Protein AF-A0A970WSG0-F1 (afdb_monomer_lite)

Radius of gyration: 10.82 Å; chains: 1; bounding box: 21×22×28 Å

Structure (mmCIF, N/CA/C/O backbone):
data_AF-A0A970WSG0-F1
#
_entry.id   AF-A0A970WSG0-F1
#
loop_
_atom_site.group_PDB
_atom_site.id
_atom_site.type_symbol
_atom_site.label_atom_id
_atom_site.label_alt_id
_atom_site.label_comp_id
_atom_site.label_asym_id
_atom_site.label_entity_id
_atom_site.label_seq_id
_atom_site.pdbx_PDB_ins_code
_atom_site.Cartn_x
_atom_site.Cartn_y
_atom_site.Cartn_z
_atom_site.occupancy
_atom_site.B_iso_or_equiv
_atom_site.auth_seq_id
_atom_site.auth_comp_id
_atom_site.auth_asym_id
_atom_site.auth_atom_id
_atom_site.pdbx_PDB_model_num
ATOM 1 N N . MET A 1 1 ? 4.967 -6.327 -12.460 1.00 85.88 1 MET A N 1
ATOM 2 C CA . MET A 1 1 ? 5.254 -6.526 -11.014 1.00 85.88 1 MET A CA 1
ATOM 3 C C . MET A 1 1 ? 3.953 -6.666 -10.231 1.00 85.88 1 MET A C 1
ATOM 5 O O . MET A 1 1 ? 3.000 -5.952 -10.533 1.00 85.88 1 MET A O 1
ATOM 9 N N . ILE A 1 2 ? 3.904 -7.572 -9.251 1.00 89.31 2 ILE A N 1
ATOM 10 C CA . ILE A 1 2 ? 2.736 -7.794 -8.385 1.00 89.31 2 ILE A CA 1
ATOM 11 C C . ILE A 1 2 ? 3.128 -7.481 -6.940 1.00 89.31 2 ILE A C 1
ATOM 13 O O . ILE A 1 2 ? 4.167 -7.948 -6.480 1.00 89.31 2 ILE A O 1
ATOM 17 N N . ILE A 1 3 ? 2.297 -6.711 -6.237 1.00 90.50 3 ILE A N 1
ATOM 18 C CA . ILE A 1 3 ? 2.462 -6.405 -4.814 1.00 90.50 3 ILE A CA 1
ATOM 19 C C . ILE A 1 3 ? 1.220 -6.882 -4.066 1.00 90.50 3 ILE A C 1
ATOM 21 O O . ILE A 1 3 ? 0.111 -6.412 -4.317 1.00 90.50 3 ILE A O 1
ATOM 25 N N . MET A 1 4 ? 1.414 -7.810 -3.133 1.00 93.88 4 MET A N 1
ATOM 26 C CA . MET A 1 4 ? 0.374 -8.269 -2.213 1.00 93.88 4 MET A CA 1
ATOM 27 C C . MET A 1 4 ? 0.536 -7.545 -0.878 1.00 93.88 4 MET A C 1
ATOM 29 O O . MET A 1 4 ? 1.649 -7.453 -0.357 1.00 93.88 4 MET A O 1
ATOM 33 N N . VAL A 1 5 ? -0.560 -7.022 -0.325 1.00 93.44 5 VAL A N 1
ATOM 34 C CA . VAL A 1 5 ? -0.533 -6.271 0.938 1.00 93.44 5 VAL A CA 1
ATOM 35 C C . VAL A 1 5 ? -1.583 -6.833 1.881 1.00 93.44 5 VAL A C 1
ATOM 37 O O . VAL A 1 5 ? -2.773 -6.769 1.601 1.00 93.44 5 VAL A O 1
ATOM 40 N N . THR A 1 6 ? -1.154 -7.368 3.017 1.00 95.25 6 THR A N 1
ATOM 41 C CA . THR A 1 6 ? -2.065 -7.968 3.993 1.00 95.25 6 THR A CA 1
ATOM 42 C C . THR A 1 6 ? -1.903 -7.358 5.376 1.00 95.25 6 THR A C 1
ATOM 44 O O . THR A 1 6 ? -0.820 -6.910 5.774 1.00 95.25 6 THR A O 1
ATOM 47 N N . GLY A 1 7 ? -3.005 -7.353 6.120 1.00 94.62 7 GLY A N 1
ATOM 48 C CA . GLY A 1 7 ? -3.044 -6.945 7.514 1.00 94.62 7 GLY A CA 1
ATOM 49 C C . GLY A 1 7 ? -3.227 -5.445 7.746 1.00 94.62 7 GLY A C 1
ATOM 50 O O . GLY A 1 7 ? -2.718 -4.573 7.041 1.00 94.62 7 GLY A O 1
ATOM 51 N N . GLU A 1 8 ? -3.922 -5.146 8.842 1.00 94.75 8 GLU A N 1
ATOM 52 C CA . GLU A 1 8 ? -4.330 -3.790 9.208 1.00 94.75 8 GLU A CA 1
ATOM 53 C C . GLU A 1 8 ? -3.141 -2.835 9.390 1.00 94.75 8 GLU A C 1
ATOM 55 O O . GLU A 1 8 ? -3.217 -1.669 9.021 1.00 94.75 8 GLU A O 1
ATOM 60 N N . LYS A 1 9 ? -1.993 -3.321 9.881 1.00 95.69 9 LYS A N 1
ATOM 61 C CA . LYS A 1 9 ? -0.801 -2.484 10.121 1.00 95.69 9 LYS A CA 1
ATOM 62 C C . LYS A 1 9 ? -0.282 -1.781 8.858 1.00 95.69 9 LYS A C 1
ATOM 64 O O . LYS A 1 9 ? 0.482 -0.826 8.971 1.00 95.69 9 LYS A O 1
ATOM 69 N N . LYS A 1 10 ? -0.670 -2.236 7.659 1.00 92.81 10 LYS A N 1
ATOM 70 C CA . LYS A 1 10 ? -0.242 -1.654 6.379 1.00 92.81 10 LYS A CA 1
ATOM 71 C C . LYS A 1 10 ? -1.189 -0.576 5.836 1.00 92.81 10 LYS A C 1
ATOM 73 O O . LYS A 1 10 ? -0.781 0.144 4.926 1.00 92.81 10 LYS A O 1
ATOM 78 N N . ARG A 1 11 ? -2.383 -0.392 6.423 1.00 93.62 11 ARG A N 1
ATOM 79 C CA . ARG A 1 11 ? -3.436 0.502 5.899 1.00 93.62 11 ARG A CA 1
ATOM 80 C C . ARG A 1 11 ? -3.001 1.952 5.699 1.00 93.62 11 ARG A C 1
ATOM 82 O O . ARG A 1 11 ? -3.280 2.541 4.662 1.00 93.62 11 ARG A O 1
ATOM 89 N N . HIS A 1 12 ? -2.246 2.511 6.646 1.00 92.38 12 HIS A N 1
ATOM 90 C CA . HIS A 1 12 ? -1.781 3.901 6.570 1.00 92.38 12 HIS A CA 1
ATOM 91 C C . HIS A 1 12 ? -0.750 4.106 5.458 1.00 92.38 12 HIS A C 1
ATOM 93 O O . HIS A 1 12 ? -0.851 5.061 4.693 1.00 92.38 12 HIS A O 1
ATOM 99 N N . ASN A 1 13 ? 0.217 3.193 5.331 1.00 90.12 13 ASN A N 1
ATOM 100 C CA . ASN A 1 13 ? 1.230 3.280 4.280 1.00 90.12 13 ASN A CA 1
ATOM 101 C C . ASN A 1 13 ? 0.619 3.060 2.897 1.00 90.12 13 ASN A C 1
ATOM 103 O O . ASN A 1 13 ? 0.976 3.767 1.960 1.00 90.12 13 ASN A O 1
ATOM 107 N N . LEU A 1 14 ? -0.312 2.113 2.776 1.00 91.50 14 LEU A N 1
ATOM 108 C CA . LEU A 1 14 ? -0.995 1.848 1.518 1.00 91.50 14 LEU A CA 1
ATOM 109 C C . LEU A 1 14 ? -1.872 3.034 1.091 1.00 91.50 14 LEU A C 1
ATOM 111 O O . LEU A 1 14 ? -1.744 3.496 -0.038 1.00 91.50 14 LEU A O 1
ATOM 115 N N . SER A 1 15 ? -2.677 3.586 2.004 1.00 91.56 15 SER A N 1
ATOM 116 C CA . SER A 1 15 ? -3.469 4.797 1.747 1.00 91.56 15 SER A CA 1
ATOM 117 C C . SER A 1 15 ? -2.585 5.982 1.351 1.00 91.56 15 SER A C 1
ATOM 119 O O . SER A 1 15 ? -2.889 6.705 0.408 1.00 91.56 15 SER A O 1
ATOM 121 N N . LEU A 1 16 ? -1.426 6.145 1.995 1.00 91.12 16 LEU A N 1
ATOM 122 C CA . LEU A 1 16 ? -0.475 7.200 1.653 1.00 91.12 16 LEU A CA 1
ATOM 123 C C . LEU A 1 16 ? 0.101 7.033 0.237 1.00 91.12 16 LEU A C 1
ATOM 125 O O . LEU A 1 16 ? 0.235 8.029 -0.471 1.00 91.12 16 LEU A O 1
ATOM 129 N N . ILE A 1 17 ? 0.406 5.802 -0.186 1.00 89.38 17 ILE A N 1
ATOM 130 C CA . ILE A 1 17 ? 0.894 5.499 -1.542 1.00 89.38 17 ILE A CA 1
ATOM 131 C C . ILE A 1 17 ? -0.194 5.746 -2.593 1.00 89.38 17 ILE A C 1
ATOM 133 O O . ILE A 1 17 ? 0.097 6.344 -3.626 1.00 89.38 17 ILE A O 1
ATOM 137 N N . MET A 1 18 ? -1.430 5.323 -2.325 1.00 87.88 18 MET A N 1
ATOM 138 C CA . MET A 1 18 ? -2.535 5.423 -3.284 1.00 87.88 18 MET A CA 1
ATOM 139 C C . MET A 1 18 ? -3.102 6.844 -3.397 1.00 87.88 18 MET A C 1
ATOM 141 O O . MET A 1 18 ? -3.428 7.287 -4.494 1.00 87.88 18 MET A O 1
ATOM 145 N N . ASN A 1 19 ? -3.172 7.581 -2.283 1.00 89.31 19 ASN A N 1
ATOM 146 C CA . ASN A 1 19 ? -3.905 8.848 -2.209 1.00 89.31 19 ASN A CA 1
ATOM 147 C C . ASN A 1 19 ? -3.007 10.093 -2.110 1.00 89.31 19 ASN A C 1
ATOM 149 O O . ASN A 1 19 ? -3.497 11.210 -2.277 1.00 89.31 19 ASN A O 1
ATOM 153 N N . ASN A 1 20 ? -1.704 9.965 -1.814 1.00 87.31 20 ASN A N 1
ATOM 154 C CA . ASN A 1 20 ? -0.836 11.131 -1.606 1.00 87.31 20 ASN A CA 1
ATOM 155 C C . ASN A 1 20 ? 0.555 10.984 -2.233 1.00 87.31 20 ASN A C 1
ATOM 157 O O . ASN A 1 20 ? 1.547 10.715 -1.551 1.00 87.31 20 ASN A O 1
ATOM 161 N N . ARG A 1 21 ? 0.639 11.313 -3.527 1.00 81.75 21 ARG A N 1
ATOM 162 C CA . ARG A 1 21 ? 1.873 11.233 -4.324 1.00 81.75 21 ARG A CA 1
ATOM 163 C C . ARG A 1 21 ? 3.059 12.019 -3.740 1.00 81.75 21 ARG A C 1
ATOM 165 O O . ARG A 1 21 ? 4.210 11.604 -3.840 1.00 81.75 21 ARG A O 1
ATOM 172 N N . LYS A 1 22 ? 2.795 13.171 -3.112 1.00 86.31 22 LYS A N 1
ATOM 173 C CA . LYS A 1 22 ? 3.846 14.034 -2.544 1.00 86.31 22 LYS A CA 1
ATOM 174 C C . LYS A 1 22 ? 4.447 13.431 -1.274 1.00 86.31 22 LYS A C 1
ATOM 176 O O . LYS A 1 22 ? 5.656 13.500 -1.073 1.00 86.31 22 LYS A O 1
ATOM 181 N N . LYS A 1 23 ? 3.616 12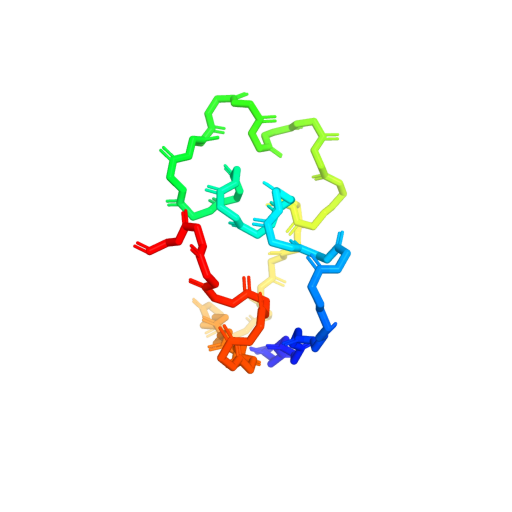.841 -0.408 1.00 84.94 23 LYS A N 1
ATOM 182 C CA . LYS A 1 23 ? 4.093 12.151 0.800 1.00 84.94 23 LYS A CA 1
ATOM 183 C C . LYS A 1 23 ? 4.679 10.778 0.474 1.00 84.94 23 LYS A C 1
ATOM 185 O O . LYS A 1 23 ? 5.638 10.374 1.128 1.00 84.94 23 LYS A O 1
ATOM 190 N N . SER A 1 24 ? 4.143 10.084 -0.532 1.00 85.88 24 SER A N 1
ATOM 191 C CA . SER A 1 24 ? 4.608 8.754 -0.930 1.00 85.88 24 SER A CA 1
ATOM 192 C C . SER A 1 24 ? 6.034 8.751 -1.459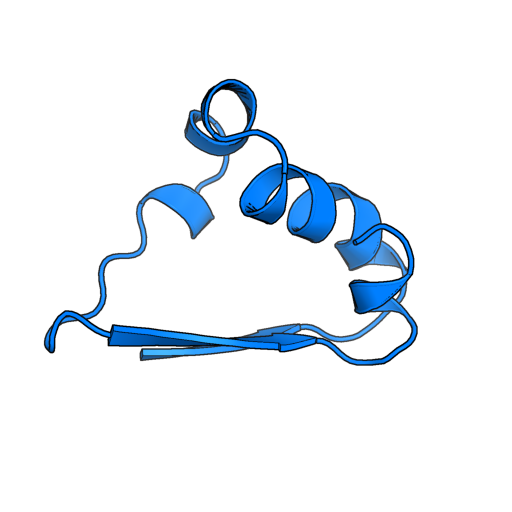 1.00 85.88 24 SER A C 1
ATOM 194 O O . SER A 1 24 ? 6.706 7.747 -1.284 1.00 85.88 24 SER A O 1
ATOM 196 N N . ALA A 1 25 ? 6.539 9.872 -1.984 1.00 85.88 25 ALA A N 1
ATOM 197 C CA . ALA A 1 25 ? 7.932 10.019 -2.415 1.00 85.88 25 ALA A CA 1
ATOM 198 C C . ALA A 1 25 ? 8.983 9.746 -1.317 1.00 85.88 25 ALA A C 1
ATOM 200 O O . ALA A 1 25 ? 10.157 9.597 -1.625 1.00 85.88 25 ALA A O 1
ATOM 201 N N . LYS A 1 26 ? 8.586 9.681 -0.037 1.00 86.00 26 LYS A N 1
ATOM 202 C CA . LYS A 1 26 ? 9.464 9.274 1.076 1.00 86.00 26 LYS A CA 1
ATOM 203 C C . LYS A 1 26 ? 9.449 7.764 1.348 1.00 86.00 26 LYS A C 1
ATOM 205 O O . LYS A 1 26 ? 10.215 7.287 2.180 1.00 86.00 26 LYS A O 1
ATOM 210 N N . SER A 1 27 ? 8.540 7.020 0.722 1.00 84.12 27 SER A N 1
ATOM 211 C CA . SER A 1 27 ? 8.393 5.579 0.906 1.00 84.12 27 SER A CA 1
ATOM 212 C C . SER A 1 27 ? 9.268 4.832 -0.100 1.00 84.12 27 SER A C 1
ATOM 214 O O . SER A 1 27 ? 9.146 5.092 -1.296 1.00 84.12 27 SER A O 1
ATOM 216 N N . PRO A 1 28 ? 10.051 3.821 0.322 1.00 83.62 28 PRO A N 1
ATOM 217 C CA . PRO A 1 28 ? 10.822 2.984 -0.602 1.00 83.62 28 PRO A CA 1
ATOM 218 C C . PRO A 1 28 ? 9.956 2.352 -1.697 1.00 83.62 28 PRO A C 1
ATOM 220 O O . PRO A 1 28 ? 10.389 2.170 -2.828 1.00 83.62 28 PRO A O 1
ATOM 223 N N . THR A 1 29 ? 8.693 2.064 -1.368 1.00 82.88 29 THR A N 1
ATOM 224 C CA . THR A 1 29 ? 7.759 1.379 -2.274 1.00 82.88 29 THR A CA 1
ATOM 225 C C . THR A 1 29 ? 7.305 2.278 -3.429 1.00 82.88 29 THR A C 1
ATOM 227 O O . THR A 1 29 ? 6.852 1.778 -4.450 1.00 82.88 29 THR A O 1
ATOM 230 N N . TYR A 1 30 ? 7.442 3.602 -3.292 1.00 82.25 30 TYR A N 1
ATOM 231 C CA . TYR A 1 30 ? 7.123 4.563 -4.351 1.00 82.25 30 TYR A CA 1
ATOM 232 C C . TYR A 1 30 ? 8.116 4.516 -5.516 1.00 82.25 30 TYR A C 1
ATOM 234 O O . TYR A 1 30 ? 7.759 4.858 -6.636 1.00 82.25 30 TYR A O 1
ATOM 242 N N . HIS A 1 31 ? 9.347 4.076 -5.253 1.00 83.88 31 HIS A N 1
ATOM 243 C CA . HIS A 1 31 ? 10.415 3.983 -6.250 1.00 83.88 31 HI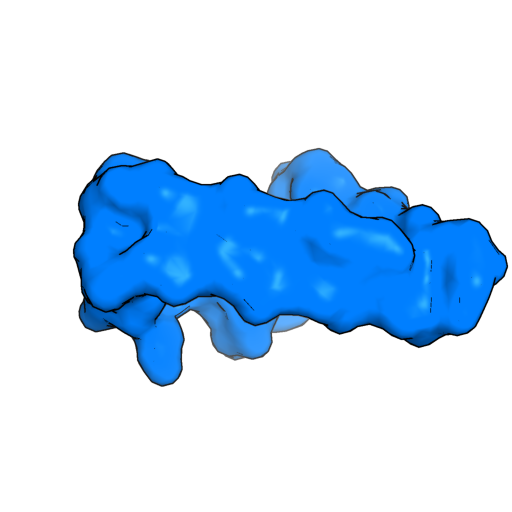S A CA 1
ATOM 244 C C . HIS A 1 31 ? 10.474 2.615 -6.933 1.00 83.88 31 HIS A C 1
ATOM 246 O O . HIS A 1 31 ? 11.396 2.341 -7.695 1.00 83.88 31 HIS A O 1
ATOM 252 N N . LEU A 1 32 ? 9.521 1.730 -6.635 1.00 85.38 32 LEU A N 1
ATOM 253 C CA . LEU A 1 32 ? 9.417 0.456 -7.322 1.00 85.38 32 LEU A CA 1
ATOM 254 C C . LEU A 1 32 ? 8.821 0.704 -8.706 1.00 85.38 32 LEU A C 1
ATOM 256 O O . LEU A 1 32 ? 7.657 1.078 -8.836 1.00 85.38 32 LEU A O 1
ATOM 260 N N . GLU A 1 33 ? 9.620 0.463 -9.737 1.00 82.38 33 GLU A N 1
ATOM 261 C CA . GLU A 1 33 ? 9.176 0.548 -11.120 1.00 82.38 33 GLU A CA 1
ATOM 262 C C . GLU A 1 33 ? 9.044 -0.861 -11.711 1.00 82.38 33 GLU A C 1
ATOM 264 O O . GLU A 1 33 ? 9.961 -1.681 -11.607 1.00 82.38 33 GLU A O 1
ATOM 269 N N . PRO A 1 34 ? 7.886 -1.207 -12.294 1.00 84.06 34 PRO A N 1
ATOM 270 C CA . PRO A 1 34 ? 7.726 -2.481 -12.974 1.00 84.06 34 PRO A CA 1
ATOM 271 C C . PRO A 1 34 ? 8.534 -2.489 -14.276 1.00 84.06 34 PRO A C 1
ATOM 273 O O . PRO A 1 34 ? 8.373 -1.594 -15.099 1.00 84.06 34 PRO A O 1
ATOM 276 N N . VAL A 1 35 ? 9.302 -3.557 -14.507 1.00 80.31 35 VAL A N 1
ATOM 277 C CA . VAL A 1 35 ? 10.077 -3.758 -15.749 1.00 80.31 35 VAL A CA 1
ATOM 278 C C . VAL A 1 35 ? 9.191 -3.657 -17.003 1.00 80.31 35 VAL A C 1
ATOM 280 O O . VAL A 1 35 ? 9.575 -3.027 -17.978 1.00 80.31 35 VAL A O 1
ATOM 283 N N . ASP A 1 36 ? 7.957 -4.171 -16.938 1.00 83.19 3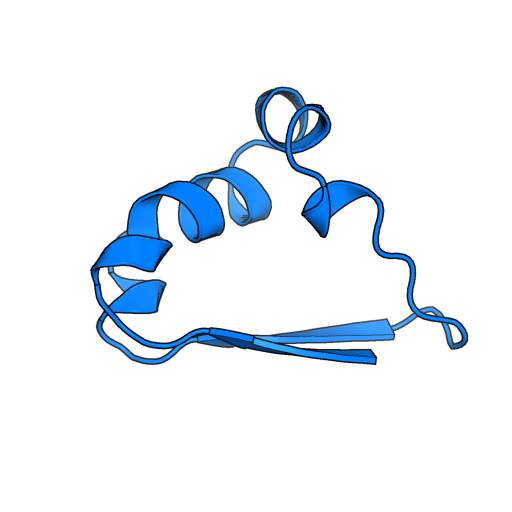6 ASP A N 1
ATOM 284 C CA . ASP A 1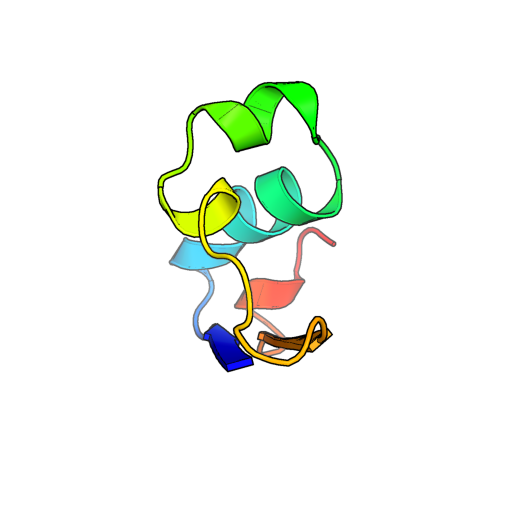 36 ? 7.007 -4.176 -18.066 1.00 83.19 36 ASP A CA 1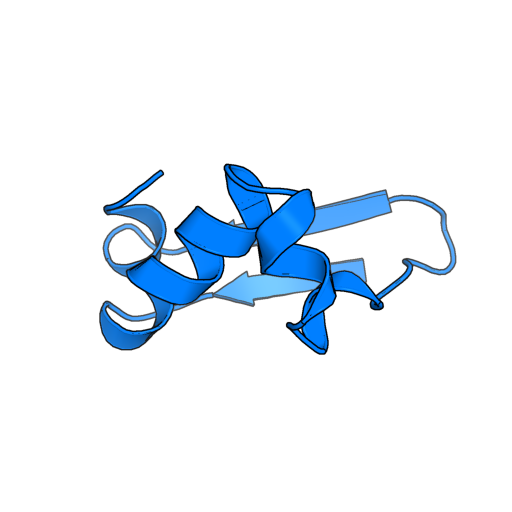
ATOM 285 C C . ASP A 1 36 ? 5.992 -3.014 -18.028 1.00 83.19 36 ASP A C 1
ATOM 287 O O . ASP A 1 36 ? 4.885 -3.112 -18.565 1.00 83.19 36 ASP A O 1
ATOM 291 N N . GLY A 1 37 ? 6.284 -1.940 -17.288 1.00 82.69 37 GLY A N 1
ATOM 292 C CA . GLY A 1 37 ? 5.431 -0.745 -17.208 1.00 82.69 37 GLY A CA 1
ATOM 293 C C . GLY A 1 37 ? 4.112 -0.911 -16.435 1.00 82.69 37 GLY A C 1
ATOM 294 O O . GLY A 1 37 ? 3.395 0.066 -16.232 1.00 82.69 37 GLY A O 1
ATOM 295 N N . LYS A 1 38 ? 3.775 -2.121 -15.957 1.00 85.31 38 LYS A N 1
ATOM 296 C CA . LYS A 1 38 ? 2.561 -2.378 -15.156 1.00 85.31 38 LYS A CA 1
ATOM 297 C C . LYS A 1 38 ? 2.866 -2.926 -13.762 1.00 85.31 38 LYS A C 1
ATOM 299 O O . LYS A 1 38 ? 3.460 -3.998 -13.588 1.00 85.31 38 LYS A O 1
ATOM 304 N N . MET A 1 39 ? 2.377 -2.208 -12.754 1.00 87.50 39 MET A N 1
ATOM 305 C CA . MET A 1 39 ? 2.368 -2.615 -11.352 1.00 87.50 39 MET A CA 1
ATOM 306 C C . MET A 1 39 ? 0.927 -2.885 -10.920 1.00 87.50 39 MET A C 1
ATOM 308 O O . MET A 1 39 ? 0.053 -2.046 -11.122 1.00 87.50 39 MET A O 1
ATOM 312 N N . LYS A 1 40 ? 0.676 -4.060 -10.335 1.00 90.62 40 LYS A N 1
ATOM 313 C CA . LYS A 1 40 ? -0.637 -4.434 -9.792 1.00 90.62 40 LYS A CA 1
ATOM 314 C C . LYS A 1 40 ? -0.551 -4.602 -8.279 1.00 90.62 40 LYS A C 1
ATOM 316 O O . LYS A 1 40 ? 0.358 -5.273 -7.792 1.00 90.62 40 LYS A O 1
ATOM 321 N N . TRP A 1 41 ? -1.514 -4.027 -7.567 1.00 92.00 41 TRP A N 1
ATOM 322 C CA . TRP A 1 41 ? -1.622 -4.088 -6.112 1.00 92.00 41 TRP A CA 1
ATOM 323 C C . TRP A 1 41 ? -2.831 -4.925 -5.709 1.00 92.00 41 TRP A C 1
ATOM 325 O O . TRP A 1 41 ? -3.921 -4.720 -6.236 1.00 92.00 41 TRP A O 1
ATOM 335 N N . TYR A 1 42 ? -2.634 -5.838 -4.762 1.00 95.19 42 TYR A N 1
ATOM 336 C CA . TYR A 1 42 ? -3.669 -6.721 -4.229 1.00 95.19 42 TYR A CA 1
ATOM 337 C C . TYR A 1 42 ? -3.703 -6.609 -2.701 1.00 95.19 42 TYR A C 1
ATOM 339 O O . TYR A 1 42 ? -3.031 -7.385 -2.011 1.00 95.19 42 TYR A O 1
ATOM 347 N N . PRO A 1 43 ? -4.408 -5.605 -2.158 1.00 95.25 43 PRO A N 1
ATOM 348 C CA . PRO A 1 43 ? -4.614 -5.501 -0.727 1.00 95.25 43 PRO A CA 1
ATOM 349 C C . PRO A 1 43 ? -5.755 -6.401 -0.242 1.00 95.25 43 PRO A C 1
ATOM 351 O O . PRO A 1 43 ? -6.772 -6.539 -0.919 1.00 95.25 43 PRO A O 1
ATOM 354 N N . ASP A 1 44 ? -5.608 -6.981 0.949 1.00 97.25 44 ASP A N 1
ATOM 355 C CA . ASP A 1 44 ? -6.746 -7.570 1.661 1.00 97.25 44 ASP A CA 1
ATOM 356 C C . ASP A 1 44 ? -7.671 -6.481 2.241 1.00 97.25 44 ASP A C 1
ATOM 358 O O . ASP A 1 44 ? -7.320 -5.300 2.302 1.00 97.25 44 ASP A O 1
ATOM 362 N N . VAL A 1 45 ? -8.859 -6.882 2.706 1.00 96.19 45 VAL A N 1
ATOM 363 C CA . VAL A 1 45 ? -9.872 -5.959 3.258 1.00 96.19 45 VAL A CA 1
ATOM 364 C C . VAL A 1 45 ? -9.317 -5.116 4.415 1.00 96.19 45 VAL A C 1
ATOM 366 O O . VAL A 1 45 ? -9.653 -3.941 4.552 1.00 96.19 45 VAL A O 1
ATOM 369 N N . LYS A 1 46 ? -8.433 -5.683 5.247 1.00 96.75 46 LYS A N 1
ATOM 370 C CA . LYS A 1 46 ? -7.870 -4.979 6.410 1.00 96.75 46 LYS A CA 1
ATOM 371 C C . LYS A 1 46 ? -6.844 -3.929 5.981 1.00 96.75 46 LYS A C 1
ATOM 373 O O . LYS A 1 46 ? -6.848 -2.817 6.510 1.00 96.75 46 LYS A O 1
ATOM 378 N N . ALA A 1 47 ? -5.983 -4.260 5.025 1.00 94.81 47 ALA A N 1
ATOM 379 C CA . ALA A 1 47 ? -5.004 -3.352 4.444 1.00 94.81 47 ALA A CA 1
ATOM 380 C C . ALA A 1 47 ? -5.672 -2.251 3.605 1.00 94.81 47 ALA A C 1
ATOM 382 O O . ALA A 1 47 ? -5.195 -1.119 3.612 1.00 94.81 47 ALA A O 1
ATOM 383 N N . ALA A 1 48 ? -6.788 -2.556 2.937 1.00 94.62 48 ALA A N 1
ATOM 384 C CA . ALA A 1 48 ? -7.551 -1.609 2.124 1.00 94.62 48 ALA A CA 1
ATOM 385 C C . ALA A 1 48 ? -8.482 -0.682 2.925 1.00 94.62 48 ALA A C 1
ATOM 387 O O . ALA A 1 48 ? -9.120 0.186 2.353 1.00 94.62 48 ALA A O 1
ATOM 388 N N . SER A 1 49 ? -8.549 -0.813 4.250 1.00 95.81 49 SER A N 1
ATOM 389 C CA . SER A 1 49 ? -9.525 -0.096 5.091 1.00 95.81 49 SER A CA 1
ATOM 390 C C . SER A 1 49 ? -9.434 1.442 5.105 1.00 95.81 49 SER A C 1
ATOM 392 O O . SER A 1 49 ? -10.278 2.082 5.724 1.00 95.81 49 SER A O 1
ATOM 394 N N . LEU A 1 50 ? -8.417 2.044 4.478 1.00 91.06 50 LEU A N 1
ATOM 395 C CA . LEU A 1 50 ? -8.194 3.500 4.422 1.00 91.06 50 LEU A CA 1
ATOM 396 C C . LEU A 1 50 ? -8.078 4.049 2.986 1.00 91.06 50 LEU A C 1
ATOM 398 O O . LEU A 1 50 ? -7.536 5.142 2.792 1.00 91.06 50 LEU A O 1
ATOM 402 N N . ILE A 1 51 ? -8.500 3.278 1.988 1.00 86.56 51 ILE A N 1
ATOM 403 C CA . ILE A 1 51 ? -8.464 3.631 0.563 1.00 86.56 51 ILE A CA 1
ATOM 404 C C . ILE A 1 51 ? -9.877 3.520 0.010 1.00 86.56 51 ILE A C 1
ATOM 406 O O . ILE A 1 51 ? -10.240 4.414 -0.777 1.00 86.56 51 ILE A O 1
#

pLDDT: mean 89.31, std 4.8, range [80.31, 97.25]

Secondary structure (DSSP, 8-state):
-EEEE-SGGGHHHHHHHHH-HHHHTTSGGGG---TTS--EEEE-TTTTTT-

Foldseek 3Di:
DEAEAEAQVQQVLVLCLVPPLPSVVVPPVNPDADPVRDYYYHYDPNSPVND

Sequence (51 aa):
MIIMVTGEKKRHNLSLIMNNRKKSAKSPTYHLEPVDGKMKWYPDVKAASLI